Protein AF-A0A7K1GLD9-F1 (afdb_monomer_lite)

pLDDT: mean 85.06, std 12.71, range [48.56, 97.94]

Structure (mmCIF, N/CA/C/O backbone):
data_AF-A0A7K1GLD9-F1
#
_entry.id   AF-A0A7K1GLD9-F1
#
loop_
_atom_site.group_PDB
_atom_site.id
_atom_site.type_symbol
_atom_site.label_atom_id
_atom_site.label_alt_id
_atom_site.label_comp_id
_atom_site.label_asym_id
_atom_site.label_entity_id
_atom_site.label_seq_id
_atom_site.pdbx_PDB_ins_code
_atom_site.Cartn_x
_atom_site.Cartn_y
_atom_site.Cartn_z
_atom_site.occupancy
_atom_site.B_iso_or_equiv
_atom_site.auth_seq_id
_atom_site.auth_comp_id
_atom_site.auth_asym_id
_atom_site.auth_atom_id
_atom_site.pdbx_PDB_model_num
ATOM 1 N N . MET A 1 1 ? -8.305 16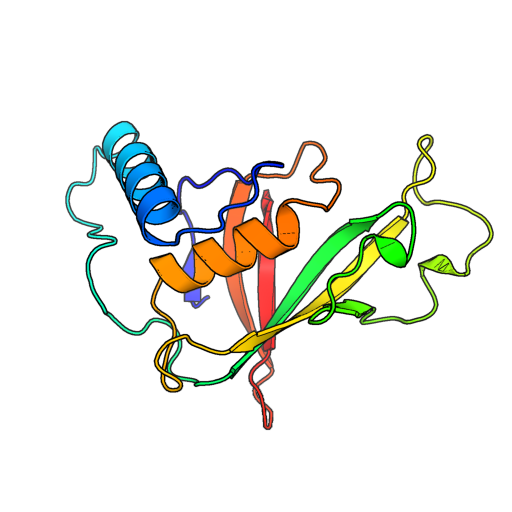.137 1.655 1.00 58.22 1 MET A N 1
ATOM 2 C CA . MET A 1 1 ? -7.274 15.416 2.436 1.00 58.22 1 MET A CA 1
ATOM 3 C C . MET A 1 1 ? -7.983 14.548 3.465 1.00 58.22 1 MET A C 1
ATOM 5 O O . MET A 1 1 ? -8.807 15.087 4.193 1.00 58.22 1 MET A O 1
ATOM 9 N N . VAL A 1 2 ? -7.734 13.235 3.465 1.00 70.81 2 VAL A N 1
ATOM 10 C CA . VAL A 1 2 ? -8.364 12.263 4.383 1.00 70.81 2 VAL A CA 1
ATOM 11 C C . VAL A 1 2 ? -7.483 12.008 5.600 1.00 70.81 2 VAL A C 1
ATOM 13 O O . VAL A 1 2 ? -7.975 11.985 6.723 1.00 70.81 2 VAL A O 1
ATOM 16 N N . CYS A 1 3 ? -6.174 11.860 5.389 1.00 74.25 3 CYS A N 1
ATOM 17 C CA . CYS A 1 3 ? -5.208 11.703 6.468 1.00 74.25 3 CYS A CA 1
ATOM 18 C C . CYS A 1 3 ? -3.852 12.303 6.078 1.00 74.25 3 CYS A C 1
ATOM 20 O O . CYS A 1 3 ? -3.506 12.297 4.897 1.00 74.25 3 CYS A O 1
ATOM 22 N N . SER A 1 4 ? -3.103 12.832 7.047 1.00 75.25 4 SER A N 1
ATOM 23 C CA . SER A 1 4 ? -1.762 13.392 6.842 1.00 75.25 4 SER A CA 1
ATOM 24 C C . SER A 1 4 ? -0.940 13.415 8.133 1.00 75.25 4 SER A C 1
ATOM 26 O O . SER A 1 4 ? -1.489 13.253 9.225 1.00 75.25 4 SER A O 1
ATOM 28 N N . ASN A 1 5 ? 0.371 13.654 8.004 1.00 68.62 5 ASN A N 1
ATOM 29 C CA . ASN A 1 5 ? 1.312 13.858 9.120 1.00 68.62 5 ASN A CA 1
ATOM 30 C C . ASN A 1 5 ? 1.442 12.670 10.085 1.00 68.62 5 ASN A C 1
ATOM 32 O O . ASN A 1 5 ? 1.667 12.845 11.286 1.00 68.62 5 ASN A O 1
ATOM 36 N N . LEU A 1 6 ? 1.314 11.457 9.560 1.00 77.06 6 LEU A N 1
ATOM 37 C CA . LEU A 1 6 ? 1.580 10.246 10.321 1.00 77.06 6 LEU A CA 1
ATOM 38 C C . LEU A 1 6 ? 3.076 9.948 10.265 1.00 77.06 6 LEU A C 1
ATOM 40 O O . LEU A 1 6 ? 3.635 9.938 9.169 1.00 77.06 6 LEU A O 1
ATOM 44 N N . PRO A 1 7 ? 3.744 9.693 11.402 1.00 76.88 7 PRO A N 1
ATOM 45 C CA . PRO A 1 7 ? 5.161 9.385 11.404 1.00 76.88 7 PRO A CA 1
ATOM 46 C C . PRO A 1 7 ? 5.385 7.928 10.988 1.00 76.88 7 PRO A C 1
ATOM 48 O O . PRO A 1 7 ? 5.821 7.101 11.782 1.00 76.88 7 PRO A O 1
ATOM 51 N N . TRP A 1 8 ? 5.016 7.575 9.762 1.00 88.38 8 TRP A N 1
ATOM 52 C CA . TRP A 1 8 ? 5.215 6.236 9.232 1.00 88.38 8 TRP A CA 1
ATOM 53 C C . TRP A 1 8 ? 6.199 6.274 8.075 1.00 88.38 8 TRP A C 1
ATOM 55 O O . TRP A 1 8 ? 6.019 7.028 7.120 1.00 88.38 8 TRP A O 1
ATOM 65 N N . VAL A 1 9 ? 7.229 5.440 8.180 1.00 89.94 9 VAL A N 1
ATOM 66 C CA . VAL A 1 9 ? 8.247 5.257 7.150 1.00 89.94 9 VAL A CA 1
ATOM 67 C C . VAL A 1 9 ? 8.013 3.894 6.511 1.00 89.94 9 VAL A C 1
ATOM 69 O O . VAL A 1 9 ? 7.987 2.866 7.194 1.00 89.94 9 VAL A O 1
ATOM 72 N N . PHE A 1 10 ? 7.800 3.888 5.201 1.00 91.75 10 PHE A N 1
ATOM 73 C CA . PHE A 1 10 ? 7.652 2.676 4.416 1.00 91.75 10 PHE A CA 1
ATOM 74 C C . PHE A 1 10 ? 8.977 1.922 4.329 1.00 91.75 10 PHE A C 1
ATOM 76 O O . PHE A 1 10 ? 10.066 2.493 4.376 1.00 91.75 10 PHE A O 1
ATOM 8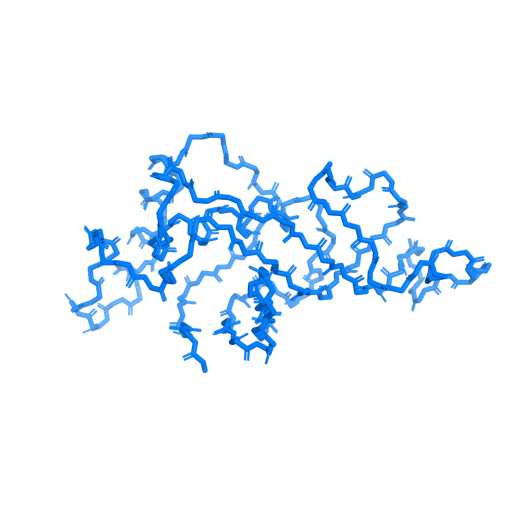3 N N . SER A 1 11 ? 8.884 0.600 4.236 1.00 92.00 11 SER A N 1
ATOM 84 C CA . SER A 1 11 ? 10.047 -0.277 4.228 1.00 92.00 11 SER A CA 1
ATOM 85 C C . SER A 1 11 ? 9.784 -1.491 3.351 1.00 92.00 11 SER A C 1
ATOM 87 O O . SER A 1 11 ? 8.636 -1.817 3.070 1.00 92.00 11 SER A O 1
ATOM 89 N N . LYS A 1 12 ? 10.842 -2.227 3.007 1.00 92.38 12 LYS A N 1
ATOM 90 C CA . LYS A 1 12 ? 10.736 -3.501 2.282 1.00 92.38 12 LYS A CA 1
ATOM 91 C C . LYS A 1 12 ? 10.146 -4.654 3.117 1.00 92.38 12 LYS A C 1
ATOM 93 O O . LYS A 1 12 ? 10.085 -5.791 2.657 1.00 92.38 12 LYS A O 1
ATOM 98 N N . LYS A 1 13 ? 9.765 -4.407 4.376 1.00 94.56 13 LYS A N 1
ATOM 99 C CA . LYS A 1 13 ? 9.185 -5.426 5.254 1.00 94.56 13 LYS A CA 1
ATOM 100 C C . LYS A 1 13 ? 7.731 -5.688 4.870 1.00 94.56 13 LYS A C 1
ATOM 102 O O . LYS A 1 13 ? 6.868 -4.847 5.077 1.00 94.56 13 LYS A O 1
ATOM 107 N N . LEU A 1 14 ? 7.451 -6.896 4.397 1.00 94.88 14 LEU A N 1
ATOM 108 C CA . LEU A 1 14 ? 6.084 -7.356 4.182 1.00 94.88 14 LEU A CA 1
ATOM 109 C C . LEU A 1 14 ? 5.443 -7.775 5.514 1.00 94.88 14 LEU A C 1
ATOM 111 O O . LEU A 1 14 ? 6.002 -8.600 6.244 1.00 94.88 14 LEU A O 1
ATOM 115 N N . TYR A 1 15 ? 4.252 -7.258 5.817 1.00 95.75 15 TYR A N 1
ATOM 116 C CA . TYR A 1 15 ? 3.480 -7.669 6.989 1.00 95.75 15 TYR A CA 1
ATOM 117 C C . TYR A 1 15 ? 2.347 -8.611 6.588 1.00 95.75 15 TYR A C 1
ATOM 119 O O . TYR A 1 15 ? 1.421 -8.225 5.883 1.00 95.75 15 TYR A O 1
ATOM 127 N N . VAL A 1 16 ? 2.388 -9.846 7.088 1.00 93.56 16 VAL A N 1
ATOM 128 C CA . VAL A 1 16 ? 1.318 -10.839 6.869 1.00 93.56 16 VAL A CA 1
ATOM 129 C C . VAL A 1 16 ? 0.241 -10.750 7.953 1.00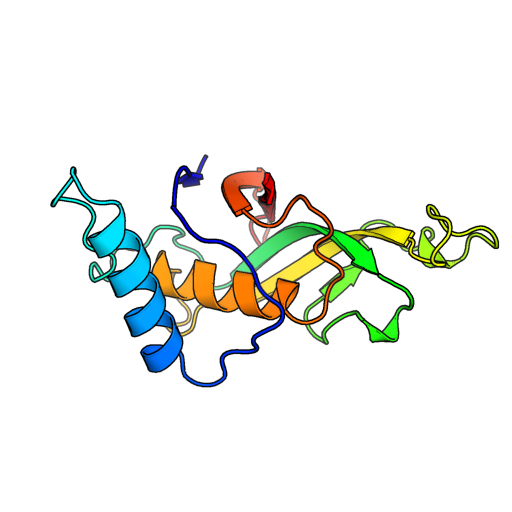 93.56 16 VAL A C 1
ATOM 131 O O . VAL A 1 16 ? -0.937 -10.947 7.676 1.00 93.56 16 VAL A O 1
ATOM 134 N N . ASP A 1 17 ? 0.641 -10.433 9.185 1.00 93.06 17 ASP A N 1
ATOM 135 C CA . ASP A 1 17 ? -0.259 -10.278 10.328 1.00 93.06 17 ASP A CA 1
ATOM 136 C C . ASP A 1 17 ? -0.520 -8.785 10.613 1.00 93.06 17 ASP A C 1
ATOM 138 O O . ASP A 1 17 ? 0.418 -8.066 10.989 1.00 93.06 17 ASP A O 1
ATOM 142 N N . PRO A 1 18 ? -1.776 -8.311 10.487 1.00 90.94 18 PRO A N 1
ATOM 143 C CA . PRO A 1 18 ? -2.145 -6.937 10.821 1.00 90.94 18 PRO A CA 1
ATOM 144 C C . PRO A 1 18 ? -1.806 -6.550 12.265 1.00 90.94 18 PRO A C 1
ATOM 146 O O . PRO A 1 18 ? -1.476 -5.394 12.525 1.00 90.94 18 PRO A O 1
ATOM 149 N N . SER A 1 19 ? -1.836 -7.500 13.205 1.00 90.00 19 SER A N 1
ATOM 150 C CA . SER A 1 19 ? -1.561 -7.237 14.627 1.00 90.00 19 SER A CA 1
ATOM 151 C C . SER A 1 19 ? -0.102 -6.833 14.851 1.00 90.00 19 SER A C 1
ATOM 153 O O . SER A 1 19 ? 0.192 -5.901 15.602 1.00 90.00 19 SER A O 1
ATOM 155 N N . THR A 1 20 ? 0.821 -7.501 14.155 1.00 93.25 20 THR A N 1
ATOM 156 C CA . THR A 1 20 ? 2.251 -7.178 14.165 1.00 93.25 20 THR A CA 1
ATOM 157 C C . THR A 1 20 ? 2.505 -5.778 13.610 1.00 93.25 20 THR A C 1
ATOM 159 O O . THR A 1 20 ? 3.209 -4.991 14.244 1.00 93.25 20 THR A O 1
ATOM 162 N N . PHE A 1 21 ? 1.893 -5.441 12.470 1.00 92.31 21 PHE A N 1
ATOM 163 C CA . PHE A 1 21 ? 1.978 -4.093 11.904 1.00 92.31 21 PHE A CA 1
ATOM 164 C C . PHE A 1 21 ? 1.441 -3.043 12.877 1.00 92.31 21 PHE A C 1
ATOM 166 O O . PHE A 1 21 ? 2.110 -2.049 13.148 1.00 92.31 21 PHE A O 1
ATOM 173 N N . HIS A 1 22 ? 0.262 -3.291 13.450 1.00 88.19 22 HIS A N 1
ATOM 174 C CA . HIS A 1 22 ? -0.380 -2.374 14.382 1.00 88.19 22 HIS A CA 1
ATOM 175 C C . HIS A 1 22 ? 0.503 -2.091 15.602 1.00 88.19 22 HIS A C 1
ATOM 177 O O . HIS A 1 22 ? 0.693 -0.933 15.960 1.00 88.19 22 HIS A O 1
ATOM 183 N N . SER A 1 23 ? 1.124 -3.121 16.188 1.00 88.19 23 SER A N 1
ATOM 184 C CA . SER A 1 23 ? 2.035 -2.944 17.326 1.00 88.19 23 SER A CA 1
ATOM 185 C C . SER A 1 23 ? 3.251 -2.070 16.989 1.00 88.19 23 SER A C 1
ATOM 187 O O . SER A 1 23 ? 3.728 -1.312 17.834 1.00 88.19 23 SER A O 1
ATOM 189 N N . GLU A 1 24 ? 3.787 -2.171 15.773 1.00 90.56 24 GLU A N 1
ATOM 190 C CA . GLU A 1 24 ? 4.923 -1.352 15.335 1.00 90.56 24 GLU A CA 1
ATOM 191 C C . GLU A 1 24 ? 4.511 0.073 14.992 1.00 90.56 24 GLU A C 1
ATOM 193 O O . GLU A 1 24 ? 5.202 1.018 15.382 1.00 90.56 24 GLU A O 1
ATOM 198 N N . LEU A 1 25 ? 3.354 0.228 14.351 1.00 86.69 25 LEU A N 1
ATOM 199 C CA . LEU A 1 25 ? 2.734 1.521 14.128 1.00 86.69 25 LEU A CA 1
ATOM 200 C C . LEU A 1 25 ? 2.540 2.240 15.470 1.00 86.69 25 LEU A C 1
ATOM 202 O O . LEU A 1 25 ? 3.063 3.332 15.655 1.00 86.69 25 LEU A O 1
ATOM 206 N N . GLU A 1 26 ? 1.910 1.604 16.459 1.00 83.44 26 GLU A N 1
ATOM 207 C CA . GLU A 1 26 ? 1.723 2.179 17.797 1.00 83.44 26 GLU A CA 1
ATOM 208 C C . GLU A 1 26 ? 3.037 2.619 18.453 1.00 83.44 26 GLU A C 1
ATOM 210 O O . GLU A 1 26 ? 3.118 3.731 18.980 1.00 83.44 26 GLU A O 1
ATOM 215 N N . LYS A 1 27 ? 4.087 1.790 18.392 1.00 84.62 27 LYS A N 1
ATOM 216 C CA . LYS A 1 27 ? 5.413 2.142 18.932 1.00 84.62 27 LYS A CA 1
ATOM 217 C C . LYS A 1 27 ? 6.004 3.370 18.245 1.00 84.62 27 LYS A C 1
ATOM 219 O O . LYS A 1 27 ? 6.582 4.217 18.925 1.00 84.62 27 LYS A O 1
ATOM 224 N N . CYS A 1 28 ? 5.855 3.475 16.925 1.00 80.31 28 CYS A N 1
ATOM 225 C CA . CYS A 1 28 ? 6.349 4.616 16.159 1.00 80.31 28 CYS A CA 1
ATOM 226 C C . CYS A 1 28 ? 5.635 5.917 16.554 1.00 80.31 28 CYS A C 1
ATOM 228 O O . CYS A 1 28 ? 6.256 6.963 16.719 1.00 80.31 28 CYS A O 1
ATOM 230 N N . TYR A 1 29 ? 4.329 5.854 16.805 1.00 77.69 29 TYR A N 1
ATOM 231 C CA . TYR A 1 29 ? 3.594 7.019 17.292 1.00 77.69 29 TYR A CA 1
ATOM 232 C C . TYR A 1 29 ? 3.978 7.384 18.720 1.00 77.69 29 TYR A C 1
ATOM 234 O O . TYR A 1 29 ? 4.181 8.560 19.015 1.00 77.69 29 TYR A O 1
ATOM 242 N N . GLN A 1 30 ? 4.120 6.398 19.607 1.00 76.69 30 GLN A N 1
ATOM 243 C CA . GLN A 1 30 ? 4.519 6.633 20.995 1.00 76.69 30 GLN A CA 1
ATOM 244 C C . GLN A 1 30 ? 5.913 7.264 21.109 1.00 76.69 30 GLN A C 1
ATOM 246 O O . GLN A 1 30 ? 6.133 8.067 22.014 1.00 76.69 30 GLN A O 1
ATOM 251 N N . SER A 1 31 ? 6.842 6.943 20.202 1.00 72.81 31 SER A N 1
ATOM 252 C CA . SER A 1 31 ? 8.204 7.493 20.226 1.00 72.81 31 SER A CA 1
ATOM 253 C C . SER A 1 31 ? 8.280 8.965 19.798 1.00 72.81 31 SER A C 1
ATOM 255 O O . SER A 1 31 ? 9.222 9.657 20.181 1.00 72.81 31 SER A O 1
ATOM 257 N N . ILE A 1 32 ? 7.282 9.459 19.057 1.00 69.06 32 ILE A N 1
ATOM 258 C CA . ILE A 1 32 ? 7.222 10.836 18.529 1.00 69.06 32 ILE A CA 1
ATOM 259 C C . ILE A 1 32 ? 6.170 11.679 19.276 1.00 69.06 32 ILE A C 1
ATOM 261 O O . ILE A 1 32 ? 6.147 12.909 19.186 1.00 69.06 32 ILE A O 1
ATOM 265 N N . ALA A 1 33 ? 5.313 11.039 20.075 1.00 57.78 33 ALA A N 1
ATOM 266 C CA . ALA A 1 33 ? 4.238 11.684 20.811 1.00 57.78 33 ALA A CA 1
ATOM 267 C C . ALA A 1 33 ? 4.728 12.553 21.988 1.00 57.78 33 ALA A C 1
ATOM 269 O O . ALA A 1 33 ? 4.740 12.140 23.146 1.00 57.78 33 ALA A O 1
ATOM 270 N N . THR A 1 34 ? 4.931 13.844 21.721 1.00 55.28 34 THR A N 1
ATOM 271 C CA . THR A 1 34 ? 4.505 14.912 22.649 1.00 55.28 34 THR A CA 1
ATOM 272 C C . THR A 1 34 ? 2.971 15.056 22.672 1.00 55.28 34 THR A C 1
ATOM 274 O O . THR A 1 34 ? 2.421 15.626 23.612 1.00 55.28 34 THR A O 1
ATOM 277 N N . ASN A 1 35 ? 2.262 14.507 21.673 1.00 51.38 35 ASN A N 1
ATOM 278 C CA . ASN A 1 35 ? 0.803 14.550 21.522 1.00 51.38 35 ASN A CA 1
ATOM 279 C C . ASN A 1 35 ? 0.150 13.192 21.838 1.00 51.38 35 ASN A C 1
ATOM 281 O O . ASN A 1 35 ? 0.060 12.315 20.986 1.00 51.38 35 ASN A O 1
ATOM 285 N N . LYS A 1 36 ? -0.366 13.040 23.063 1.00 52.06 36 LYS A N 1
ATOM 286 C CA . LYS A 1 36 ? -0.999 11.815 23.601 1.00 52.06 36 LYS A CA 1
ATOM 287 C C . LYS A 1 36 ? -2.398 11.475 23.042 1.00 52.06 36 LYS A C 1
ATOM 289 O O . LYS A 1 36 ? -3.048 10.586 23.578 1.00 52.06 36 LYS A O 1
ATOM 294 N N . ASN A 1 37 ? -2.889 12.188 22.027 1.00 48.56 37 ASN A N 1
ATOM 295 C CA . ASN A 1 37 ? -4.314 12.167 21.660 1.00 48.56 37 ASN A CA 1
ATOM 296 C C . ASN A 1 37 ? -4.651 11.420 20.361 1.00 48.56 37 ASN A C 1
ATOM 298 O O . ASN A 1 37 ? -5.834 11.272 20.064 1.00 48.56 37 ASN A O 1
ATOM 302 N N . LEU A 1 38 ? -3.668 10.950 19.585 1.00 50.41 38 LEU A N 1
ATOM 303 C CA . LEU A 1 38 ? -3.961 10.136 18.404 1.00 50.41 38 LEU A CA 1
ATOM 304 C C . LEU A 1 38 ? -3.954 8.654 18.790 1.00 50.41 38 LEU A C 1
ATOM 306 O O . LEU A 1 38 ? -2.917 7.996 18.778 1.00 50.41 38 LEU A O 1
ATOM 310 N N . SER A 1 39 ? -5.121 8.145 19.175 1.00 55.34 39 SER A N 1
ATOM 311 C CA . SER A 1 39 ? -5.308 6.711 19.376 1.00 55.34 39 SER A CA 1
ATOM 312 C C . SER A 1 39 ? -5.532 6.058 18.016 1.00 55.34 39 SER A C 1
ATOM 314 O O . SER A 1 39 ? -6.625 6.133 17.458 1.00 55.34 39 SER A O 1
ATOM 316 N N . LEU A 1 40 ? -4.501 5.397 17.488 1.00 58.53 40 LEU A N 1
ATOM 317 C CA . LEU A 1 40 ? -4.615 4.492 16.332 1.00 58.53 40 LEU A CA 1
ATOM 318 C C . LEU A 1 40 ? -5.593 3.333 16.574 1.00 58.53 40 LEU A C 1
ATOM 320 O O . LEU A 1 40 ? -5.956 2.626 15.641 1.00 58.53 40 LEU A O 1
ATOM 324 N N . THR A 1 41 ? -5.998 3.149 17.831 1.00 51.44 41 THR A N 1
ATOM 325 C CA . THR A 1 41 ? -6.936 2.136 18.314 1.00 51.44 41 THR A CA 1
ATOM 326 C C . THR A 1 41 ? -8.400 2.488 18.074 1.00 51.44 41 THR A C 1
ATOM 328 O O . THR A 1 41 ? -9.269 1.707 18.450 1.00 51.44 41 THR A O 1
ATOM 331 N N . ASN A 1 42 ? -8.718 3.677 17.559 1.00 57.22 42 ASN A N 1
ATOM 332 C CA . ASN A 1 42 ? -10.103 3.957 17.225 1.00 57.22 42 ASN A CA 1
ATOM 333 C C . ASN A 1 42 ? -10.435 3.219 15.928 1.00 57.22 42 ASN A C 1
ATOM 335 O O . ASN A 1 42 ? -9.931 3.586 14.868 1.00 57.22 42 ASN A O 1
ATOM 339 N N . ASP A 1 43 ? -11.381 2.279 16.006 1.00 67.62 43 ASP A N 1
ATOM 340 C CA . ASP A 1 43 ? -12.142 1.704 14.879 1.00 67.62 43 ASP A CA 1
ATOM 341 C C . ASP A 1 43 ? -12.945 2.768 14.095 1.00 67.62 43 ASP A C 1
ATOM 343 O O . ASP A 1 43 ? -13.942 2.480 13.432 1.00 67.62 43 ASP A O 1
ATOM 347 N N . GLN A 1 44 ? -12.544 4.034 14.200 1.00 82.38 44 GLN A N 1
ATOM 348 C CA . GLN A 1 44 ? -13.127 5.150 13.503 1.00 82.38 44 GLN A CA 1
ATOM 349 C C . GLN A 1 44 ? -12.864 4.975 12.013 1.00 82.38 44 GLN A C 1
ATOM 351 O O . GLN A 1 44 ? -11.723 4.984 11.544 1.00 82.38 44 GLN A O 1
ATOM 356 N N . ALA A 1 45 ? -13.962 4.864 11.278 1.00 90.06 45 ALA A N 1
ATOM 357 C CA . ALA A 1 45 ? -13.953 4.922 9.837 1.00 90.06 45 ALA A CA 1
ATOM 358 C C . ALA A 1 45 ? -13.348 6.252 9.366 1.00 90.06 45 ALA A C 1
ATOM 360 O O . ALA A 1 45 ? -13.821 7.331 9.738 1.00 90.06 45 ALA A O 1
ATOM 361 N N . ILE A 1 46 ? -12.306 6.168 8.541 1.00 90.50 46 ILE A N 1
ATOM 362 C CA . ILE A 1 46 ? -11.706 7.323 7.855 1.00 90.50 46 ILE A CA 1
ATOM 363 C C . ILE A 1 46 ? -12.146 7.395 6.391 1.00 90.50 46 ILE A C 1
ATOM 365 O O . ILE A 1 46 ? -12.163 8.476 5.807 1.00 90.50 46 ILE A O 1
ATOM 369 N N . ILE A 1 47 ? -12.540 6.256 5.813 1.00 93.19 47 ILE A N 1
ATOM 370 C CA . ILE A 1 47 ? -13.113 6.148 4.473 1.00 93.19 47 ILE A CA 1
ATOM 371 C C . ILE A 1 47 ? -14.311 5.202 4.553 1.00 93.19 47 ILE A C 1
ATOM 373 O O . ILE A 1 47 ? -14.138 4.017 4.823 1.00 93.19 47 ILE A O 1
ATOM 377 N N . ASN A 1 48 ? -15.519 5.726 4.331 1.00 94.50 48 ASN A N 1
ATOM 378 C CA . ASN A 1 48 ? -16.778 4.974 4.411 1.00 94.50 48 ASN A CA 1
ATOM 379 C C . ASN A 1 48 ? -17.135 4.308 3.074 1.00 94.50 48 ASN A C 1
ATOM 381 O O . ASN A 1 48 ? -18.218 4.538 2.540 1.00 94.50 48 ASN A O 1
ATOM 385 N N . TYR A 1 49 ? -16.201 3.530 2.531 1.00 95.75 49 TYR A N 1
ATOM 386 C CA . TYR A 1 49 ? -16.409 2.723 1.335 1.00 95.75 49 TYR A CA 1
ATOM 387 C C . TYR A 1 49 ? -15.827 1.321 1.550 1.00 95.75 49 TYR A C 1
ATOM 389 O O . TYR A 1 49 ? -14.769 1.196 2.175 1.00 95.75 49 TYR A O 1
ATOM 397 N N . PRO A 1 50 ? -16.496 0.271 1.041 1.00 96.62 50 PRO A N 1
ATOM 398 C CA . PRO A 1 50 ? -16.017 -1.104 1.149 1.00 96.62 50 PRO A CA 1
ATOM 399 C C . PRO A 1 50 ? -14.810 -1.373 0.246 1.00 96.62 50 PRO A C 1
ATOM 401 O O . PRO A 1 50 ? -14.039 -2.291 0.513 1.00 96.62 50 PRO A O 1
ATOM 404 N N . GLU A 1 51 ? -14.652 -0.576 -0.805 1.00 97.88 51 GLU A N 1
ATOM 405 C CA . GLU A 1 51 ? -13.610 -0.688 -1.810 1.00 97.88 51 GLU A CA 1
ATOM 406 C C . GLU A 1 51 ? -13.178 0.711 -2.242 1.00 97.88 51 GLU A C 1
ATOM 408 O O . GLU A 1 51 ? -14.001 1.630 -2.295 1.00 97.88 51 GLU A O 1
ATOM 413 N N . ILE A 1 52 ? -11.882 0.875 -2.489 1.00 97.50 52 ILE A N 1
ATOM 414 C CA . ILE A 1 52 ? -11.271 2.114 -2.966 1.00 97.50 52 ILE A CA 1
ATOM 415 C C . ILE A 1 52 ? -10.193 1.794 -3.996 1.00 97.50 52 ILE A C 1
ATOM 417 O O . ILE A 1 52 ? -9.600 0.715 -3.962 1.00 97.50 52 ILE A O 1
ATOM 421 N N . ILE A 1 53 ? -9.872 2.772 -4.833 1.00 97.50 53 ILE A N 1
ATOM 422 C CA . ILE A 1 53 ? -8.669 2.759 -5.663 1.00 97.50 53 ILE A CA 1
ATOM 423 C C . ILE A 1 53 ? -7.653 3.711 -5.033 1.00 97.50 53 ILE A C 1
ATOM 425 O O . ILE A 1 53 ? -7.990 4.841 -4.677 1.00 97.50 53 ILE A O 1
ATOM 429 N N . VAL A 1 54 ? -6.409 3.266 -4.879 1.00 96.56 54 VAL A N 1
ATOM 430 C CA . VAL A 1 54 ? -5.288 4.109 -4.449 1.00 96.56 54 VAL A CA 1
ATOM 431 C C . VAL A 1 54 ? -4.328 4.291 -5.613 1.00 96.56 54 VAL A C 1
ATOM 433 O O . VAL A 1 54 ? -3.792 3.310 -6.112 1.00 96.5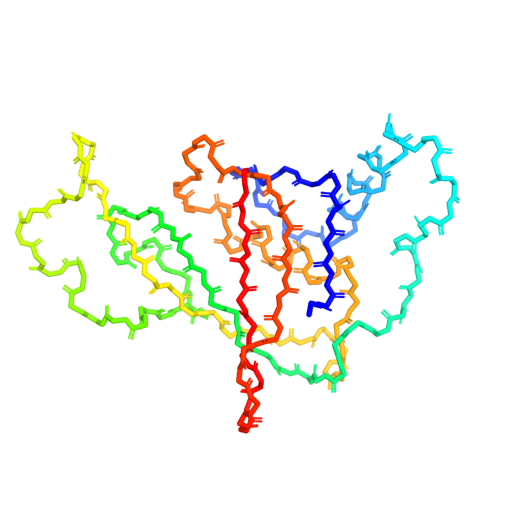6 54 VAL A O 1
ATOM 436 N N . GLN A 1 55 ? -4.097 5.537 -6.013 1.00 95.25 55 GLN A N 1
ATOM 437 C CA . GLN A 1 55 ? -3.139 5.919 -7.046 1.00 95.25 55 GLN A CA 1
ATOM 438 C C . GLN A 1 55 ? -1.865 6.481 -6.414 1.00 95.25 55 GLN A C 1
ATOM 440 O O . GLN A 1 55 ? -1.930 7.285 -5.477 1.00 95.25 55 GLN A O 1
ATOM 445 N N . TYR A 1 56 ? -0.711 6.036 -6.901 1.00 92.81 56 TYR A N 1
ATOM 446 C CA . TYR A 1 56 ? 0.604 6.455 -6.420 1.00 92.81 56 TYR A CA 1
ATOM 447 C C . TYR A 1 56 ? 1.671 6.269 -7.490 1.00 92.81 56 TYR A C 1
ATOM 449 O O . TYR A 1 56 ? 1.540 5.438 -8.383 1.00 92.81 56 TYR A O 1
ATOM 457 N N . GLN A 1 57 ? 2.756 7.022 -7.347 1.00 90.62 57 GLN A N 1
ATOM 458 C CA . GLN A 1 57 ? 3.952 6.847 -8.156 1.00 90.62 57 GLN A CA 1
ATOM 459 C C . GLN A 1 57 ? 4.947 5.939 -7.441 1.00 90.62 57 GLN A C 1
ATOM 461 O O . GLN A 1 57 ? 5.154 6.061 -6.228 1.00 90.62 57 GLN A O 1
ATOM 466 N N . ALA A 1 58 ? 5.565 5.027 -8.184 1.00 89.94 58 ALA A N 1
ATOM 467 C CA . ALA A 1 58 ? 6.597 4.150 -7.655 1.00 89.94 58 ALA A CA 1
ATOM 468 C C . ALA A 1 58 ? 7.610 3.766 -8.728 1.00 89.94 58 ALA A C 1
ATOM 470 O O . ALA A 1 58 ? 7.284 3.657 -9.906 1.00 89.94 58 ALA A O 1
ATOM 471 N N . TRP A 1 59 ? 8.835 3.502 -8.281 1.00 90.06 59 TRP A N 1
ATOM 472 C CA . TRP A 1 59 ? 9.881 2.968 -9.136 1.00 90.06 59 TRP A CA 1
ATOM 473 C C . TRP A 1 59 ? 9.763 1.445 -9.211 1.00 90.06 59 TRP A C 1
ATOM 475 O O . TRP A 1 59 ? 9.754 0.764 -8.174 1.00 90.06 59 TRP A O 1
ATOM 485 N N . ILE A 1 60 ? 9.700 0.916 -10.430 1.00 89.19 60 ILE A N 1
ATOM 486 C CA . ILE A 1 60 ? 9.673 -0.522 -10.722 1.00 89.19 60 ILE A CA 1
ATOM 487 C C . ILE A 1 60 ? 10.693 -0.866 -11.800 1.00 89.19 60 ILE A C 1
ATOM 489 O O . ILE A 1 60 ? 11.044 -0.033 -12.627 1.00 89.19 60 ILE A O 1
ATOM 493 N N . THR A 1 61 ? 11.192 -2.095 -11.786 1.00 87.56 61 THR A N 1
ATOM 494 C CA . THR A 1 61 ? 12.131 -2.579 -12.804 1.00 87.56 61 THR A CA 1
ATOM 495 C C . THR A 1 61 ? 11.385 -3.317 -13.909 1.00 87.56 61 THR A C 1
ATOM 497 O O . THR A 1 61 ? 11.787 -3.276 -15.068 1.00 87.56 61 THR A O 1
ATOM 500 N N . THR A 1 62 ? 10.299 -4.011 -13.560 1.00 87.31 62 THR A N 1
ATOM 501 C CA . THR A 1 62 ? 9.500 -4.796 -14.508 1.00 87.31 62 THR A CA 1
ATOM 502 C C . THR A 1 62 ? 8.026 -4.822 -14.109 1.00 87.31 62 THR A C 1
ATOM 504 O O . THR A 1 62 ? 7.680 -4.534 -12.964 1.00 87.31 62 THR A O 1
ATOM 507 N N . LEU A 1 63 ? 7.158 -5.266 -15.023 1.00 88.81 63 LEU A N 1
ATOM 508 C CA . LEU A 1 63 ? 5.747 -5.535 -14.719 1.00 88.81 63 LEU A CA 1
ATOM 509 C C . LEU A 1 63 ? 5.550 -6.593 -13.617 1.00 88.81 63 LEU A C 1
ATOM 511 O O . LEU A 1 63 ? 4.520 -6.572 -12.952 1.00 88.81 63 LEU A O 1
ATOM 515 N N . ASP A 1 64 ? 6.526 -7.477 -13.373 1.00 90.00 64 ASP A N 1
ATOM 516 C CA . ASP A 1 64 ? 6.449 -8.482 -12.298 1.00 90.00 64 ASP A CA 1
ATOM 517 C C . ASP A 1 64 ? 6.519 -7.854 -10.891 1.00 90.00 64 ASP A C 1
ATOM 519 O O . ASP A 1 64 ? 6.205 -8.513 -9.896 1.00 90.00 64 ASP A O 1
ATOM 523 N N . ASP A 1 65 ? 6.905 -6.576 -10.786 1.00 90.69 65 ASP A N 1
ATOM 524 C CA . ASP A 1 65 ? 6.848 -5.830 -9.528 1.00 90.69 65 ASP A CA 1
ATOM 525 C C . ASP A 1 65 ? 5.412 -5.412 -9.163 1.00 90.69 65 ASP A C 1
ATOM 527 O O . ASP A 1 65 ? 5.164 -5.030 -8.012 1.00 90.69 65 ASP A O 1
ATOM 531 N N . LEU A 1 66 ? 4.458 -5.492 -10.099 1.00 92.94 66 LEU A N 1
ATOM 532 C CA . LEU A 1 66 ? 3.046 -5.220 -9.842 1.00 92.94 66 LEU A CA 1
ATOM 533 C C . LEU A 1 66 ? 2.395 -6.376 -9.073 1.00 92.94 66 LEU A C 1
ATOM 535 O O . LEU A 1 66 ? 2.564 -7.558 -9.376 1.00 92.94 66 LEU A O 1
ATOM 539 N N . LEU A 1 67 ? 1.633 -6.032 -8.042 1.00 95.25 67 LEU A N 1
ATOM 540 C CA . LEU A 1 67 ? 0.801 -6.976 -7.308 1.00 95.25 67 LEU A CA 1
ATOM 541 C C . LEU A 1 67 ? -0.475 -7.277 -8.098 1.00 95.25 67 LEU A C 1
ATOM 543 O O . LEU A 1 67 ? -0.928 -6.488 -8.910 1.00 95.25 67 LEU A O 1
ATOM 547 N N . ALA A 1 68 ? -1.137 -8.393 -7.793 1.00 95.69 68 ALA A N 1
ATOM 548 C CA . ALA A 1 68 ? -2.370 -8.785 -8.486 1.00 95.69 68 ALA A CA 1
ATOM 549 C C . ALA A 1 68 ? -3.549 -7.801 -8.320 1.00 95.69 68 ALA A C 1
ATOM 551 O O . ALA A 1 68 ? -4.556 -7.941 -9.005 1.00 95.69 68 ALA A O 1
ATOM 552 N N . CYS A 1 69 ? -3.462 -6.869 -7.369 1.00 96.00 69 CYS A N 1
ATOM 553 C CA . CYS A 1 69 ? -4.445 -5.806 -7.176 1.00 96.00 69 CYS A CA 1
ATOM 554 C C . CYS A 1 69 ? -4.001 -4.466 -7.777 1.00 96.00 69 CYS A C 1
ATOM 556 O O . CYS A 1 69 ? -4.649 -3.462 -7.494 1.00 96.00 69 CYS A O 1
ATOM 558 N N . GLU A 1 70 ? -2.882 -4.440 -8.501 1.00 95.75 70 GLU A N 1
ATOM 559 C CA . GLU A 1 70 ? -2.271 -3.255 -9.091 1.00 95.75 70 GLU A CA 1
ATOM 560 C C . GLU A 1 70 ? -2.311 -3.329 -10.618 1.00 95.75 70 GLU A C 1
ATOM 562 O O . GLU A 1 70 ? -2.070 -4.383 -11.201 1.00 95.75 70 GLU A O 1
ATOM 567 N N . ASP A 1 71 ? -2.536 -2.179 -11.242 1.00 93.25 71 ASP A N 1
ATOM 568 C CA . ASP A 1 71 ? -2.422 -1.965 -12.680 1.00 93.25 71 ASP A CA 1
ATOM 569 C C . ASP A 1 71 ? -1.685 -0.642 -12.931 1.00 93.25 71 ASP A C 1
ATOM 571 O O . ASP A 1 71 ? -1.732 0.275 -12.102 1.00 93.25 71 ASP A O 1
ATOM 575 N N . LEU A 1 72 ? -1.025 -0.521 -14.084 1.00 92.38 72 LEU A N 1
ATOM 576 C CA . LEU A 1 72 ? -0.512 0.770 -14.542 1.00 92.38 72 LEU A CA 1
ATOM 577 C C . LEU A 1 72 ? -1.679 1.686 -14.908 1.00 92.38 72 LEU A C 1
ATOM 579 O O . LEU A 1 72 ? -2.635 1.250 -15.555 1.00 92.38 72 LEU A O 1
ATOM 583 N N . LEU A 1 73 ? -1.594 2.951 -14.498 1.00 87.38 73 LEU A N 1
ATOM 584 C CA . LEU A 1 73 ? -2.565 3.962 -14.901 1.00 87.38 73 LEU A CA 1
ATOM 585 C C . LEU A 1 73 ? -2.361 4.352 -16.369 1.00 87.38 73 LEU A C 1
ATOM 587 O O . LEU A 1 73 ? -3.343 4.498 -17.098 1.00 87.38 73 LEU A O 1
ATOM 591 N N . ASP A 1 74 ? -1.099 4.441 -16.797 1.00 75.06 74 ASP A N 1
ATOM 592 C CA . ASP A 1 74 ? -0.712 4.591 -18.195 1.00 75.06 74 ASP A CA 1
ATOM 593 C C . ASP A 1 74 ? 0.073 3.350 -18.646 1.00 75.06 74 ASP A C 1
ATOM 595 O O . ASP A 1 74 ? 1.187 3.073 -18.203 1.00 75.06 74 ASP A O 1
ATOM 599 N N . GLY A 1 75 ? -0.563 2.516 -19.470 1.00 61.16 75 GLY A N 1
ATOM 600 C CA . GLY A 1 75 ? -0.055 1.192 -19.845 1.00 61.16 75 GLY A CA 1
ATOM 601 C C . GLY A 1 75 ? 1.179 1.207 -20.756 1.00 61.16 75 GLY A C 1
ATOM 602 O O . GLY A 1 75 ? 1.652 0.131 -21.127 1.00 61.16 75 GLY A O 1
ATOM 603 N N . GLU A 1 76 ? 1.674 2.389 -21.136 1.00 57.12 76 GLU A N 1
ATOM 604 C CA . GLU A 1 76 ? 2.802 2.573 -22.056 1.00 57.12 76 GLU A CA 1
ATOM 605 C C . GLU A 1 76 ? 4.162 2.754 -21.340 1.00 57.12 76 GLU A C 1
ATOM 607 O O . GLU A 1 76 ? 5.190 2.440 -21.945 1.00 57.12 76 GLU A O 1
ATOM 612 N N . ASP A 1 77 ? 4.193 3.112 -20.045 1.00 58.62 77 ASP A N 1
ATOM 613 C CA . ASP A 1 77 ? 5.416 3.581 -19.351 1.00 58.62 77 ASP A CA 1
ATOM 614 C C . ASP A 1 77 ? 6.574 2.558 -19.268 1.00 58.62 77 ASP A C 1
ATOM 616 O O . ASP A 1 77 ? 7.736 2.943 -19.201 1.00 58.62 77 ASP A O 1
ATOM 620 N N . ILE A 1 78 ? 6.309 1.244 -19.287 1.00 63.38 78 ILE A N 1
ATOM 621 C CA . ILE A 1 78 ? 7.366 0.197 -19.212 1.00 63.38 78 ILE A CA 1
ATOM 622 C C . ILE A 1 78 ? 7.681 -0.398 -20.596 1.00 63.38 78 ILE A C 1
ATOM 624 O O . ILE A 1 78 ? 8.426 -1.369 -20.729 1.00 63.38 78 ILE A O 1
ATOM 628 N N . THR A 1 79 ? 7.067 0.133 -21.655 1.00 58.19 79 THR A N 1
ATOM 629 C CA . THR A 1 79 ? 7.348 -0.292 -23.036 1.00 58.19 79 THR A CA 1
ATOM 630 C C . THR A 1 79 ? 8.348 0.612 -23.745 1.00 58.19 79 THR A C 1
ATOM 632 O O . THR A 1 79 ? 8.821 0.253 -24.826 1.00 58.19 79 THR A O 1
ATOM 635 N N . GLU A 1 80 ? 8.697 1.749 -23.140 1.00 59.03 80 GLU A N 1
ATOM 636 C CA . GLU A 1 80 ? 9.761 2.617 -23.627 1.00 59.03 80 GLU A CA 1
ATOM 637 C C . GLU A 1 80 ? 11.111 1.891 -23.482 1.00 59.03 80 GLU A C 1
ATOM 639 O O . GLU A 1 80 ? 11.423 1.328 -22.436 1.00 59.03 80 GLU A O 1
ATOM 644 N N . GLU A 1 81 ? 11.911 1.840 -24.554 1.00 62.06 81 GLU A N 1
ATOM 645 C CA . GLU A 1 81 ? 13.201 1.120 -24.579 1.00 62.06 81 GLU A CA 1
ATOM 646 C C . GLU A 1 81 ? 14.257 1.721 -23.622 1.00 62.06 81 GLU A C 1
ATOM 648 O O . GLU A 1 81 ? 15.343 1.152 -23.480 1.00 62.06 81 GLU A O 1
ATOM 653 N N . ASP A 1 82 ? 13.933 2.832 -22.951 1.00 72.69 82 ASP A N 1
ATOM 654 C CA . ASP A 1 82 ? 14.825 3.612 -22.105 1.00 72.69 82 ASP A CA 1
ATOM 655 C C . ASP A 1 82 ? 14.249 3.767 -20.678 1.00 72.69 82 ASP A C 1
ATOM 657 O O . ASP A 1 82 ? 13.234 4.435 -20.498 1.00 72.69 82 ASP A O 1
ATOM 661 N N . PRO A 1 83 ? 14.885 3.186 -19.646 1.00 80.06 83 PRO A N 1
ATOM 662 C CA . PRO A 1 83 ? 14.498 3.393 -18.251 1.00 80.06 83 PRO A CA 1
ATOM 663 C C . PRO A 1 83 ? 14.751 4.831 -17.777 1.00 80.06 83 PRO A C 1
ATOM 665 O O . PRO A 1 83 ? 15.688 5.495 -18.227 1.00 80.06 83 PRO A O 1
ATOM 668 N N . ASP A 1 84 ? 13.971 5.273 -16.789 1.00 80.81 84 ASP A N 1
ATOM 669 C CA . ASP A 1 84 ? 14.038 6.629 -16.225 1.00 80.81 84 ASP A CA 1
ATOM 670 C C . ASP A 1 84 ? 15.286 6.884 -15.360 1.00 80.81 84 ASP A C 1
ATOM 672 O O . ASP A 1 84 ? 15.638 8.040 -15.096 1.00 80.81 84 ASP A O 1
ATOM 676 N N . ASP A 1 85 ? 15.965 5.830 -14.889 1.00 82.19 85 ASP A N 1
ATOM 677 C CA . ASP A 1 85 ? 17.196 5.944 -14.102 1.00 82.19 85 ASP A CA 1
ATOM 678 C C . ASP A 1 85 ? 18.351 5.037 -14.567 1.00 82.19 85 ASP A C 1
ATOM 680 O O . ASP A 1 85 ? 18.208 4.097 -15.350 1.00 82.19 85 ASP A O 1
ATOM 684 N N . GLU A 1 86 ? 19.546 5.314 -14.032 1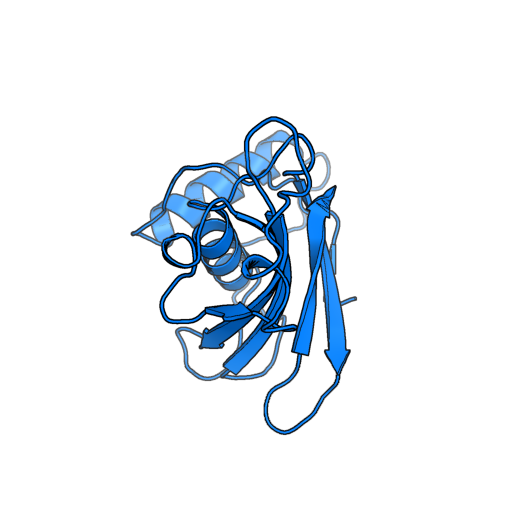.00 80.00 86 GLU A N 1
ATOM 685 C CA . GLU A 1 86 ? 20.773 4.559 -14.323 1.00 80.00 86 GLU A CA 1
ATOM 686 C C . GLU A 1 86 ? 20.763 3.111 -13.795 1.00 80.00 86 GLU A C 1
ATOM 688 O O . GLU A 1 86 ? 21.644 2.323 -14.145 1.00 80.00 86 GLU A O 1
ATOM 693 N N . ASN A 1 87 ? 19.775 2.753 -12.969 1.00 81.44 87 ASN A N 1
ATOM 694 C CA . ASN A 1 87 ? 19.595 1.414 -12.414 1.00 81.44 87 ASN A CA 1
ATOM 695 C C . ASN A 1 87 ? 18.585 0.577 -13.211 1.00 81.44 87 ASN A C 1
ATOM 697 O O . ASN A 1 87 ? 18.339 -0.574 -12.844 1.00 81.44 87 ASN A O 1
ATOM 701 N N . GLY A 1 88 ? 18.012 1.120 -14.288 1.00 84.56 88 GLY A N 1
ATOM 702 C CA . GLY A 1 88 ? 17.020 0.419 -15.093 1.00 84.56 88 GLY A CA 1
ATOM 703 C C . GLY A 1 88 ? 15.616 0.415 -14.486 1.00 84.56 88 GLY A C 1
ATOM 704 O O . GLY A 1 88 ? 14.863 -0.525 -14.731 1.00 84.56 88 GLY A O 1
ATOM 705 N N . CYS A 1 89 ? 15.283 1.398 -13.648 1.00 86.62 89 CYS A N 1
ATOM 706 C CA . CYS A 1 89 ? 13.955 1.556 -13.067 1.00 86.62 89 CYS A CA 1
ATOM 707 C C . CYS A 1 89 ? 13.128 2.579 -13.856 1.00 86.62 89 CYS A C 1
ATOM 709 O O . CYS A 1 89 ? 13.652 3.592 -14.310 1.00 86.62 89 CYS A O 1
ATOM 711 N N . TYR A 1 90 ? 11.828 2.324 -13.943 1.00 87.69 90 TYR A N 1
ATOM 712 C CA . TYR A 1 90 ? 10.811 3.206 -14.508 1.00 87.69 90 TYR A CA 1
ATOM 713 C C . TYR A 1 90 ? 10.010 3.820 -13.362 1.00 87.69 90 TYR A C 1
ATOM 715 O O . TYR A 1 90 ? 9.619 3.103 -12.431 1.00 87.69 90 TYR A O 1
ATOM 723 N N . LEU A 1 91 ? 9.783 5.129 -13.405 1.00 88.81 91 LEU A N 1
ATOM 724 C CA . LEU A 1 91 ? 8.892 5.828 -12.492 1.00 88.81 91 LEU A CA 1
ATOM 725 C C . LEU A 1 91 ? 7.497 5.848 -13.104 1.00 88.81 91 LEU A C 1
ATOM 727 O O . LEU A 1 91 ? 7.203 6.662 -13.968 1.00 88.81 91 LEU A O 1
ATOM 731 N N . VAL A 1 92 ? 6.626 4.978 -12.607 1.00 89.12 92 VAL A N 1
ATOM 732 C CA . VAL A 1 92 ? 5.293 4.792 -13.186 1.00 89.12 92 VAL A CA 1
ATOM 733 C C . VAL A 1 92 ? 4.194 5.264 -12.246 1.00 89.12 92 VAL A C 1
ATOM 735 O O . VAL A 1 92 ? 4.369 5.294 -11.021 1.00 89.12 92 VAL A O 1
ATOM 738 N N . GLU A 1 93 ? 3.026 5.552 -12.814 1.00 91.25 93 GLU A N 1
ATOM 739 C CA . GLU A 1 93 ? 1.783 5.726 -12.065 1.00 91.25 93 GLU A CA 1
ATOM 740 C C . GLU A 1 93 ? 1.035 4.394 -11.942 1.00 91.25 93 GLU A C 1
ATOM 742 O O . GLU A 1 93 ? 0.657 3.764 -12.929 1.00 91.25 93 GLU A O 1
ATOM 747 N N . ILE A 1 94 ? 0.811 3.960 -10.702 1.00 93.25 94 ILE A N 1
ATOM 748 C CA . ILE A 1 94 ? 0.142 2.702 -10.361 1.00 93.25 94 ILE A CA 1
ATOM 749 C C . ILE A 1 94 ? -1.194 3.024 -9.710 1.00 93.25 94 ILE A C 1
ATOM 751 O O . ILE A 1 94 ? -1.283 3.906 -8.853 1.00 93.25 94 ILE A O 1
ATOM 755 N N . GLN A 1 95 ? -2.223 2.257 -10.057 1.00 95.00 95 GLN A N 1
ATOM 756 C CA . GLN A 1 95 ? -3.465 2.202 -9.304 1.00 95.00 95 GLN A CA 1
ATOM 757 C C . GLN A 1 95 ? -3.633 0.836 -8.644 1.00 95.00 95 GLN A C 1
ATOM 759 O O . GLN A 1 95 ? -3.400 -0.194 -9.268 1.00 95.00 95 GLN A O 1
ATOM 764 N N . ALA A 1 96 ? -4.054 0.824 -7.382 1.00 96.75 96 ALA A N 1
ATOM 765 C CA . ALA A 1 96 ? -4.299 -0.389 -6.618 1.00 96.75 96 ALA A CA 1
ATOM 766 C C . ALA A 1 96 ? -5.729 -0.429 -6.082 1.00 96.75 96 ALA A C 1
ATOM 768 O O . ALA A 1 96 ? -6.159 0.497 -5.391 1.00 96.75 96 ALA A O 1
ATOM 769 N N . THR A 1 97 ? -6.444 -1.524 -6.329 1.00 97.50 97 THR A N 1
ATOM 770 C CA . THR A 1 97 ? -7.768 -1.745 -5.734 1.00 97.50 97 THR A CA 1
ATOM 771 C C . THR A 1 97 ? -7.614 -2.337 -4.337 1.00 97.50 97 THR A C 1
ATOM 773 O O . THR A 1 97 ? -7.040 -3.412 -4.153 1.00 97.50 97 THR A O 1
ATOM 776 N N . LEU A 1 98 ? -8.143 -1.643 -3.331 1.00 97.88 98 LEU A N 1
ATOM 777 C CA . LEU A 1 98 ? -8.138 -2.083 -1.943 1.00 97.88 98 LEU A CA 1
ATOM 778 C C . LEU A 1 98 ? -9.563 -2.328 -1.463 1.00 97.88 98 LEU A C 1
ATOM 780 O O . LEU A 1 98 ? -10.409 -1.443 -1.532 1.00 97.88 98 LEU A O 1
ATOM 784 N N . THR A 1 99 ? -9.792 -3.494 -0.864 1.00 97.94 99 THR A N 1
ATOM 785 C CA . THR A 1 99 ? -11.056 -3.838 -0.196 1.00 97.94 99 THR A CA 1
ATOM 786 C C . THR A 1 99 ? -10.888 -3.782 1.322 1.00 97.94 99 THR A C 1
ATOM 788 O O . THR A 1 99 ? -9.902 -4.308 1.856 1.00 97.94 99 THR A O 1
ATOM 791 N N . ALA A 1 100 ? -11.840 -3.168 2.023 1.00 96.56 100 ALA A N 1
ATOM 792 C CA . ALA A 1 100 ? -11.880 -3.100 3.479 1.00 96.56 100 ALA A CA 1
ATOM 793 C C . ALA A 1 100 ? -12.119 -4.491 4.086 1.00 96.56 100 ALA A C 1
ATOM 795 O O . ALA A 1 100 ? -12.954 -5.259 3.612 1.00 96.56 100 ALA A O 1
ATOM 796 N N . ALA A 1 101 ? -11.438 -4.816 5.181 1.00 94.94 101 ALA A N 1
ATOM 797 C CA . ALA A 1 101 ? -11.508 -6.113 5.846 1.00 94.94 101 ALA A CA 1
ATOM 798 C C . ALA A 1 101 ? -12.906 -6.399 6.411 1.00 94.94 101 ALA A C 1
ATOM 800 O O . ALA A 1 101 ? -13.346 -7.547 6.436 1.00 94.94 101 ALA A O 1
ATOM 801 N N . ASN A 1 102 ? -13.617 -5.353 6.839 1.00 94.94 102 ASN A N 1
ATOM 802 C CA . ASN A 1 102 ? -15.003 -5.437 7.300 1.00 94.94 102 ASN A CA 1
ATOM 803 C C . ASN A 1 102 ? -16.037 -5.274 6.167 1.00 94.94 102 ASN A C 1
ATOM 805 O O . ASN A 1 102 ? -17.234 -5.295 6.451 1.00 94.94 102 ASN A O 1
ATOM 809 N N . LEU A 1 103 ? -15.588 -5.095 4.916 1.00 96.88 103 LEU A N 1
ATOM 810 C CA . LEU A 1 103 ? -16.417 -4.844 3.731 1.00 96.88 103 LEU A CA 1
ATOM 811 C C . LEU A 1 103 ? -17.349 -3.627 3.865 1.00 96.88 103 LEU A C 1
ATOM 813 O O . LEU A 1 103 ? -18.441 -3.617 3.300 1.00 96.88 103 LEU A O 1
ATOM 817 N N . GLN A 1 104 ? -16.960 -2.617 4.647 1.00 95.38 104 GLN A N 1
ATOM 818 C CA . GLN A 1 104 ? -17.776 -1.422 4.885 1.00 95.38 104 GLN A CA 1
ATOM 819 C C . GLN A 1 104 ? -16.958 -0.133 4.875 1.00 95.38 104 GLN A C 1
ATOM 821 O O . GLN A 1 104 ? -17.382 0.849 4.270 1.00 95.38 104 GLN A O 1
ATOM 826 N N . TYR A 1 105 ? -15.824 -0.109 5.574 1.00 95.12 105 TYR A N 1
ATOM 827 C CA . TYR A 1 105 ? -15.024 1.097 5.746 1.00 95.12 105 TYR A CA 1
ATOM 828 C C . TYR A 1 105 ? -13.584 0.778 6.136 1.00 95.12 105 TYR A C 1
ATOM 830 O O . TYR A 1 105 ? -13.314 -0.226 6.790 1.00 95.12 105 TYR A O 1
ATOM 838 N N . PHE A 1 106 ? -12.676 1.701 5.834 1.00 94.31 106 PHE A N 1
ATOM 839 C CA . PHE A 1 106 ? -11.283 1.625 6.264 1.00 94.31 106 PHE A CA 1
ATOM 840 C C . PHE A 1 106 ? -11.069 2.374 7.575 1.00 94.31 106 PHE A C 1
ATOM 842 O O . PHE A 1 106 ? -11.521 3.513 7.741 1.00 94.31 106 PHE A O 1
ATOM 849 N N . THR A 1 107 ? -10.314 1.757 8.481 1.00 91.44 107 THR A N 1
ATOM 850 C CA . THR A 1 107 ? -9.652 2.454 9.594 1.00 91.44 107 THR A CA 1
ATOM 851 C C . THR A 1 107 ? -8.278 2.955 9.150 1.00 91.44 107 THR A C 1
ATOM 853 O O . THR A 1 107 ? -7.734 2.497 8.142 1.00 91.44 107 THR A O 1
ATOM 856 N N . ILE A 1 108 ? -7.673 3.876 9.907 1.00 87.88 108 ILE A N 1
ATOM 857 C CA . ILE A 1 108 ? -6.330 4.361 9.560 1.00 87.88 108 ILE A CA 1
ATOM 858 C C . ILE A 1 108 ? -5.264 3.263 9.638 1.00 87.88 108 ILE A C 1
ATOM 860 O O . ILE A 1 108 ? -4.392 3.192 8.774 1.00 87.88 108 ILE A O 1
ATOM 864 N N . GLY A 1 109 ? -5.348 2.390 10.645 1.00 89.38 109 GLY A N 1
ATOM 865 C CA . GLY A 1 109 ? -4.397 1.294 10.822 1.00 89.38 109 GLY A CA 1
ATOM 866 C C . GLY A 1 109 ? -4.464 0.293 9.672 1.00 89.38 109 GLY A C 1
ATOM 867 O O . GLY A 1 109 ? -3.430 -0.107 9.147 1.00 89.38 109 GLY A O 1
ATOM 868 N N . GLU A 1 110 ? -5.676 -0.060 9.240 1.00 92.44 110 GLU A N 1
ATOM 869 C CA . GLU A 1 110 ? -5.877 -0.951 8.100 1.00 92.44 110 GLU A CA 1
ATOM 870 C C . GLU A 1 110 ? -5.390 -0.333 6.786 1.00 92.44 110 GLU A C 1
ATOM 872 O O . GLU A 1 110 ? -4.694 -0.995 6.013 1.00 92.44 110 GLU A O 1
ATOM 877 N N . LEU A 1 111 ? -5.747 0.928 6.528 1.00 93.06 111 LEU A N 1
ATOM 878 C CA . LEU A 1 111 ? -5.351 1.616 5.305 1.00 93.06 111 LEU A CA 1
ATOM 879 C C . LEU A 1 111 ? -3.823 1.684 5.192 1.00 93.06 111 LEU A C 1
ATOM 881 O O . LEU A 1 111 ? -3.264 1.309 4.163 1.00 93.06 111 LEU A O 1
ATOM 885 N N . LEU A 1 112 ? -3.141 2.089 6.268 1.00 92.38 112 LEU A N 1
ATOM 886 C CA . LEU A 1 112 ? -1.680 2.128 6.298 1.00 92.38 112 LEU A CA 1
ATOM 887 C C . LEU A 1 112 ? -1.042 0.744 6.173 1.00 92.38 112 LEU A C 1
ATOM 889 O O . LEU A 1 112 ? 0.000 0.627 5.534 1.00 92.38 112 LEU A O 1
ATOM 893 N N . PHE A 1 113 ? -1.646 -0.292 6.759 1.00 94.19 113 PHE A N 1
ATOM 894 C CA . PHE A 1 113 ? -1.175 -1.671 6.617 1.00 94.19 113 PHE A CA 1
ATOM 895 C C . PHE A 1 113 ? -1.184 -2.108 5.150 1.00 94.19 113 PHE A C 1
ATOM 897 O O . PHE A 1 113 ? -0.171 -2.582 4.635 1.00 94.19 113 PHE A O 1
ATOM 904 N N . LYS A 1 114 ? -2.311 -1.899 4.459 1.00 95.94 114 LYS A N 1
ATOM 905 C CA . LYS A 1 114 ? -2.452 -2.253 3.042 1.00 95.94 114 LYS A CA 1
ATOM 906 C C . LYS A 1 114 ? -1.481 -1.454 2.179 1.00 95.94 114 LYS A C 1
ATOM 908 O O . LYS A 1 114 ? -0.743 -2.058 1.410 1.00 95.94 114 LYS A O 1
ATOM 913 N N . ILE A 1 115 ? -1.406 -0.135 2.372 1.00 95.25 115 ILE A N 1
ATOM 914 C CA . ILE A 1 115 ? -0.479 0.735 1.633 1.00 95.25 115 ILE A CA 1
ATOM 915 C C . ILE A 1 115 ? 0.983 0.336 1.874 1.00 95.25 115 ILE A C 1
ATOM 917 O O . ILE A 1 115 ? 1.757 0.269 0.925 1.00 95.25 115 ILE A O 1
ATOM 921 N N . HIS A 1 116 ? 1.378 0.021 3.112 1.00 95.31 116 HIS A N 1
ATOM 922 C CA . HIS A 1 116 ? 2.746 -0.430 3.380 1.00 95.31 116 HIS A CA 1
ATOM 923 C C . HIS A 1 116 ? 3.078 -1.696 2.593 1.00 95.31 116 HIS A C 1
ATOM 925 O O . HIS A 1 116 ? 4.163 -1.799 2.031 1.00 95.31 116 HIS A O 1
ATOM 931 N N . ASN A 1 117 ? 2.146 -2.645 2.528 1.00 96.00 117 ASN A N 1
ATOM 932 C CA . ASN A 1 117 ? 2.356 -3.873 1.777 1.00 96.00 117 ASN A CA 1
ATOM 933 C C . ASN A 1 117 ? 2.417 -3.632 0.259 1.00 96.00 117 ASN A C 1
ATOM 935 O O . ASN A 1 117 ? 3.288 -4.236 -0.366 1.00 96.00 117 ASN A O 1
ATOM 939 N N . LEU A 1 118 ? 1.597 -2.727 -0.304 1.00 95.12 118 LEU A N 1
ATOM 940 C CA . LEU A 1 118 ? 1.706 -2.305 -1.716 1.00 95.12 118 LEU A CA 1
ATOM 941 C C . LEU A 1 118 ? 3.116 -1.791 -2.035 1.00 95.12 118 LEU A C 1
ATOM 943 O O . LEU A 1 118 ? 3.723 -2.146 -3.039 1.00 95.12 118 LEU A O 1
ATOM 947 N N . LEU A 1 119 ? 3.664 -0.986 -1.126 1.00 93.75 119 LEU A N 1
ATOM 948 C CA . LEU A 1 119 ? 4.973 -0.357 -1.274 1.00 93.75 119 LEU A CA 1
ATOM 949 C C . LEU A 1 119 ? 6.148 -1.286 -0.913 1.00 93.75 119 LEU A C 1
ATOM 951 O O . LEU A 1 119 ? 7.287 -1.014 -1.284 1.00 93.75 119 LEU A O 1
ATOM 955 N N . SER A 1 120 ? 5.910 -2.403 -0.222 1.00 93.62 120 SER A N 1
ATOM 956 C CA . SER A 1 120 ? 6.982 -3.250 0.323 1.00 93.62 120 SER A CA 1
ATOM 957 C C . SER A 1 120 ? 7.849 -3.942 -0.734 1.00 93.62 120 SER A C 1
ATOM 959 O O . SER A 1 120 ? 9.011 -4.246 -0.460 1.00 93.62 120 SER A O 1
ATOM 961 N N . ASN A 1 121 ? 7.337 -4.171 -1.947 1.00 91.12 121 ASN A N 1
ATOM 962 C CA . ASN A 1 121 ? 8.127 -4.715 -3.054 1.00 91.12 121 ASN A CA 1
ATOM 963 C C . ASN A 1 121 ? 8.642 -3.634 -4.023 1.00 91.12 121 ASN A C 1
ATOM 965 O O . ASN A 1 121 ? 9.627 -3.879 -4.714 1.00 91.12 121 ASN A O 1
ATOM 969 N N . LYS A 1 122 ? 8.099 -2.412 -3.988 1.00 90.69 122 LYS A N 1
ATOM 970 C CA . LYS A 1 122 ? 8.471 -1.289 -4.870 1.00 90.69 122 LYS A CA 1
ATOM 971 C C . LYS A 1 122 ? 9.791 -0.642 -4.487 1.00 90.69 122 LYS A C 1
ATOM 973 O O . LYS A 1 122 ? 10.191 -0.702 -3.320 1.00 90.69 122 LYS A O 1
ATOM 978 N N . ASN A 1 123 ? 10.504 -0.041 -5.435 1.00 85.50 123 ASN A N 1
ATOM 979 C CA . ASN A 1 123 ? 11.678 0.753 -5.096 1.00 85.50 123 ASN A CA 1
ATOM 980 C C . ASN A 1 123 ? 11.224 2.110 -4.522 1.00 85.50 123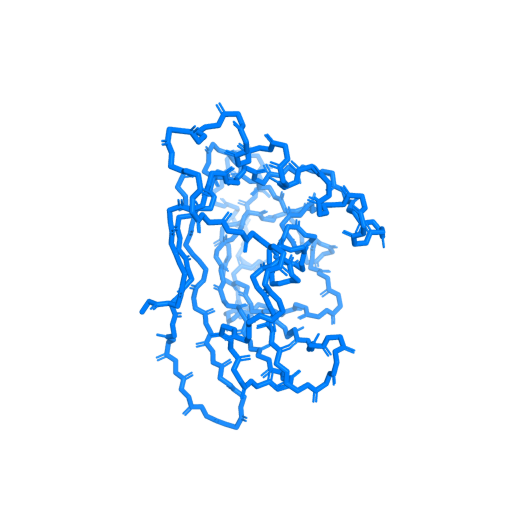 ASN A C 1
ATOM 982 O O . ASN A 1 123 ? 10.567 2.907 -5.184 1.00 85.50 123 ASN A O 1
ATOM 986 N N . LEU A 1 124 ? 11.519 2.322 -3.237 1.00 76.38 124 LEU A N 1
ATOM 987 C CA . LEU A 1 124 ? 11.043 3.472 -2.463 1.00 76.38 124 LEU A CA 1
ATOM 988 C C . LEU A 1 124 ? 11.963 4.691 -2.582 1.00 76.38 124 LEU A C 1
ATOM 990 O O . LEU A 1 124 ? 11.586 5.768 -2.131 1.00 76.38 124 LEU A O 1
ATOM 994 N N . ASN A 1 125 ? 13.161 4.528 -3.162 1.00 75.19 125 ASN A N 1
ATOM 995 C CA . ASN A 1 125 ? 14.206 5.554 -3.206 1.00 75.19 125 ASN A CA 1
ATOM 996 C C . ASN A 1 125 ? 14.371 6.274 -1.844 1.00 75.19 125 ASN A C 1
ATOM 998 O O . ASN A 1 125 ? 14.202 5.660 -0.786 1.00 75.19 125 ASN A O 1
ATOM 1002 N N . GLU A 1 126 ? 14.754 7.553 -1.845 1.00 72.19 126 GLU A N 1
ATOM 1003 C CA . GLU A 1 126 ? 14.876 8.365 -0.623 1.00 72.19 126 GLU A CA 1
ATOM 1004 C C . GLU A 1 126 ? 13.517 8.885 -0.107 1.00 72.19 126 GLU A C 1
ATOM 1006 O O . GLU A 1 126 ? 13.428 9.329 1.036 1.00 72.19 126 GLU A O 1
ATOM 1011 N N . VAL A 1 127 ? 12.458 8.796 -0.923 1.00 75.94 127 VAL A N 1
ATOM 1012 C CA . VAL A 1 127 ? 11.109 9.323 -0.647 1.00 75.94 127 VAL A CA 1
ATOM 1013 C C . VAL A 1 127 ? 10.211 8.188 -0.154 1.00 75.94 127 VAL A C 1
ATOM 1015 O O . VAL A 1 127 ? 9.425 7.603 -0.897 1.00 75.94 127 VAL A O 1
ATOM 1018 N N . ASN A 1 128 ? 10.347 7.841 1.123 1.00 82.38 128 ASN A N 1
ATOM 1019 C CA . ASN A 1 128 ? 9.678 6.680 1.713 1.00 82.38 128 ASN A CA 1
ATOM 1020 C C . ASN A 1 128 ? 8.816 7.014 2.935 1.00 82.38 128 ASN A C 1
ATOM 1022 O O . ASN A 1 128 ? 8.350 6.100 3.617 1.00 82.38 128 ASN A O 1
ATOM 1026 N N . THR A 1 129 ? 8.588 8.290 3.245 1.00 86.62 129 THR A N 1
ATOM 1027 C CA . THR A 1 129 ? 7.758 8.677 4.388 1.00 86.62 129 THR A CA 1
ATOM 1028 C C . THR A 1 129 ? 6.339 8.974 3.931 1.00 86.62 129 THR A C 1
ATOM 1030 O O . THR A 1 129 ? 6.124 9.685 2.953 1.00 86.62 129 THR A O 1
ATOM 1033 N N . PHE A 1 130 ? 5.343 8.467 4.659 1.00 86.75 130 PHE A N 1
ATOM 1034 C CA . PHE A 1 130 ? 3.954 8.842 4.418 1.00 86.75 130 PHE A CA 1
ATOM 1035 C C . PHE A 1 130 ? 3.765 10.347 4.649 1.00 86.75 130 PHE A C 1
ATOM 1037 O O . PHE A 1 130 ? 4.047 10.855 5.738 1.00 86.75 130 PHE A O 1
ATOM 1044 N N . ASP A 1 131 ? 3.238 11.058 3.653 1.00 87.38 131 ASP A N 1
ATOM 1045 C CA . ASP A 1 131 ? 2.858 12.458 3.817 1.00 87.38 131 ASP A CA 1
ATOM 1046 C C . ASP A 1 131 ? 1.349 12.602 4.002 1.00 87.38 131 ASP A C 1
ATOM 1048 O O . ASP A 1 131 ? 0.880 13.063 5.052 1.00 87.38 131 ASP A O 1
ATOM 1052 N N . SER A 1 132 ? 0.582 12.187 2.992 1.00 88.94 132 SER A N 1
ATOM 1053 C CA . SER A 1 132 ? -0.870 12.311 3.011 1.00 88.94 132 SER A CA 1
ATOM 1054 C C . SER A 1 132 ? -1.576 11.363 2.047 1.00 88.94 132 SER A C 1
ATOM 1056 O O . SER A 1 132 ? -1.004 10.888 1.071 1.00 88.94 132 SER A O 1
ATOM 1058 N N . ILE A 1 133 ? -2.863 11.135 2.308 1.00 91.31 133 ILE A N 1
ATOM 1059 C CA . ILE A 1 133 ? -3.795 10.548 1.346 1.00 91.31 133 ILE A CA 1
ATOM 1060 C C . ILE A 1 133 ? -4.968 11.505 1.118 1.00 91.31 133 ILE A C 1
ATOM 1062 O O . ILE A 1 133 ? -5.559 12.056 2.061 1.00 91.31 133 ILE A O 1
ATOM 1066 N N . SER A 1 134 ? -5.301 11.746 -0.145 1.00 92.25 134 SER A N 1
ATOM 1067 C CA . SER A 1 134 ? -6.306 12.725 -0.563 1.00 92.25 134 SER A CA 1
ATOM 1068 C C . SER A 1 134 ? -7.296 12.124 -1.542 1.00 92.25 134 SER A C 1
ATOM 1070 O O . SER A 1 134 ? -6.901 11.430 -2.465 1.00 92.25 134 SER A O 1
ATOM 1072 N N . LEU A 1 135 ? -8.580 12.427 -1.350 1.00 93.69 135 LEU A N 1
ATOM 1073 C CA . LEU A 1 135 ? -9.614 12.099 -2.325 1.00 93.69 135 LEU A CA 1
ATOM 1074 C C . LEU A 1 135 ? -9.317 12.815 -3.647 1.00 93.69 135 LEU A C 1
ATOM 1076 O O . LEU A 1 135 ? -9.130 14.034 -3.634 1.00 93.69 135 LEU A O 1
ATOM 1080 N N . GLY A 1 136 ? -9.269 12.047 -4.730 1.00 91.50 136 GLY A N 1
ATOM 1081 C CA . GLY A 1 136 ? -9.143 12.536 -6.094 1.00 91.50 136 GLY A CA 1
ATOM 1082 C C . GLY A 1 136 ? -10.506 12.674 -6.749 1.00 91.50 136 GLY A C 1
ATOM 1083 O O . GLY A 1 136 ? -11.077 13.763 -6.785 1.00 91.50 136 GLY A O 1
ATOM 1084 N N . GLU A 1 137 ? -11.039 11.545 -7.202 1.00 90.75 137 GLU A N 1
ATOM 1085 C CA . GLU A 1 137 ? -12.325 11.441 -7.886 1.00 90.75 137 GLU A CA 1
ATOM 1086 C C . GLU A 1 137 ? -13.273 10.499 -7.132 1.00 90.75 137 GLU A C 1
ATOM 1088 O O . GLU A 1 137 ? -12.849 9.588 -6.418 1.00 90.75 137 GLU A O 1
ATOM 1093 N N . VAL A 1 138 ? -14.575 10.747 -7.261 1.00 87.50 138 VAL A N 1
ATOM 1094 C CA . VAL A 1 138 ? -15.627 9.864 -6.752 1.00 87.50 138 VAL A CA 1
ATOM 1095 C C . VAL A 1 138 ? -16.454 9.411 -7.946 1.00 87.50 138 VAL A C 1
ATOM 1097 O O . VAL A 1 138 ? -17.256 10.195 -8.451 1.00 87.50 138 VAL A O 1
ATOM 1100 N N . ASP A 1 139 ? -16.255 8.165 -8.364 1.00 84.25 139 ASP A N 1
ATOM 1101 C CA . ASP A 1 139 ? -17.098 7.469 -9.341 1.00 84.25 139 ASP A CA 1
ATOM 1102 C C . ASP A 1 139 ? -17.823 6.291 -8.647 1.00 84.25 139 ASP A C 1
ATOM 1104 O O . ASP A 1 139 ? -18.213 6.419 -7.481 1.00 84.25 139 ASP A O 1
ATOM 1108 N N . GLU A 1 140 ? -17.995 5.139 -9.307 1.00 89.50 140 GLU A N 1
ATOM 1109 C CA . GLU A 1 140 ? -18.506 3.910 -8.681 1.00 89.50 140 GLU A CA 1
ATOM 1110 C C . GLU A 1 140 ? -17.599 3.422 -7.537 1.00 89.50 140 GLU A C 1
ATOM 1112 O O . GLU A 1 140 ? -18.094 3.003 -6.486 1.00 89.50 140 GLU A O 1
ATOM 1117 N N . ILE A 1 141 ? -16.277 3.533 -7.719 1.00 94.38 141 ILE A N 1
ATOM 1118 C CA . ILE A 1 141 ? -15.258 3.273 -6.697 1.00 94.38 141 ILE A CA 1
ATOM 1119 C C . ILE A 1 141 ? -14.443 4.561 -6.505 1.00 94.38 141 ILE A C 1
ATOM 1121 O O . ILE A 1 141 ? -13.898 5.089 -7.475 1.00 94.38 141 ILE A O 1
ATOM 1125 N N . PRO A 1 142 ? -14.343 5.110 -5.282 1.00 96.56 142 PRO A N 1
ATOM 1126 C CA . PRO A 1 142 ? -13.617 6.354 -5.053 1.00 96.56 142 PRO A CA 1
ATOM 1127 C C . PRO A 1 142 ? -12.104 6.166 -5.201 1.00 96.56 142 PRO A C 1
ATOM 1129 O O . PRO A 1 142 ? -11.523 5.193 -4.709 1.00 96.56 142 PRO A O 1
ATOM 1132 N N . ILE A 1 143 ? -11.470 7.158 -5.821 1.00 96.62 143 ILE A N 1
ATOM 1133 C CA . ILE A 1 143 ? -10.037 7.198 -6.099 1.00 96.62 143 ILE A CA 1
ATOM 1134 C C . ILE A 1 143 ? -9.345 8.107 -5.082 1.00 96.62 143 ILE A C 1
ATOM 1136 O O . ILE A 1 143 ? -9.761 9.243 -4.833 1.00 96.62 143 ILE A O 1
ATOM 1140 N N . TYR A 1 144 ? -8.251 7.618 -4.510 1.00 96.44 144 TYR A N 1
ATOM 1141 C CA . TYR A 1 144 ? -7.419 8.336 -3.557 1.00 96.44 144 TYR A CA 1
ATOM 1142 C C . TYR A 1 144 ? -5.977 8.426 -4.045 1.00 96.44 144 TYR A C 1
ATOM 1144 O O . TYR A 1 144 ? -5.368 7.416 -4.368 1.00 96.44 144 TYR A O 1
ATOM 1152 N N . TYR A 1 145 ? -5.399 9.623 -4.006 1.00 94.38 145 TYR A N 1
ATOM 1153 C CA . TYR A 1 145 ? -3.979 9.844 -4.272 1.00 94.38 145 TYR A CA 1
ATOM 1154 C C . TYR A 1 145 ? -3.167 9.689 -2.988 1.00 94.38 145 TYR A C 1
ATOM 1156 O O . TYR A 1 145 ? -3.456 10.359 -1.987 1.00 94.38 145 TYR A O 1
ATOM 1164 N N . LEU A 1 146 ? -2.160 8.820 -3.017 1.00 93.50 146 LEU A N 1
ATOM 1165 C CA . LEU A 1 146 ? -1.166 8.661 -1.960 1.00 93.50 146 LEU A CA 1
ATOM 1166 C C . LEU A 1 146 ? 0.067 9.513 -2.277 1.00 93.50 146 LEU A C 1
ATOM 1168 O O . LEU A 1 146 ? 0.682 9.368 -3.327 1.00 93.50 146 LEU A O 1
ATOM 1172 N N . ASN A 1 147 ? 0.448 10.362 -1.324 1.00 89.81 147 ASN A N 1
ATOM 1173 C CA . ASN A 1 147 ? 1.628 11.212 -1.405 1.00 89.81 147 ASN A CA 1
ATOM 1174 C C . ASN A 1 147 ? 2.674 10.759 -0.378 1.00 89.81 147 ASN A C 1
ATOM 1176 O O . ASN A 1 147 ? 2.367 10.604 0.813 1.00 89.81 147 ASN A O 1
ATOM 1180 N N . CYS A 1 148 ? 3.912 10.606 -0.842 1.00 86.19 148 CYS A N 1
ATOM 1181 C CA . CYS A 1 148 ? 5.086 10.292 -0.030 1.00 86.19 148 CYS A CA 1
ATOM 1182 C C . CYS A 1 148 ? 6.082 11.464 -0.066 1.00 86.19 148 CYS A C 1
ATOM 1184 O O . CYS A 1 148 ? 6.090 12.237 -1.024 1.00 86.19 148 CYS A O 1
ATOM 1186 N N . LYS A 1 149 ? 6.906 11.602 0.977 1.00 82.69 149 LYS A N 1
ATOM 1187 C CA . LYS A 1 149 ? 7.973 12.609 1.085 1.00 82.69 149 LYS A CA 1
ATOM 1188 C C . LYS A 1 149 ? 9.274 12.031 1.633 1.00 82.69 149 LYS A C 1
ATOM 1190 O O . LYS A 1 149 ? 9.232 10.924 2.225 1.00 82.69 149 LYS A O 1
#

Sequence (149 aa):
MVCSNLPWVFSKKLYVDPSTFHSELEKCYQSIATNKNLSLTNDQAIINYPEIIVQYQAWITTLDDLLACEDLLDGEDITEEDPDDENGCYLVEIQATLTAANLQYFTIGELLFKIHNLLSNKNLNEVNTFDSISLGEVDEIPIYYLNCK

Radius of gyration: 15.77 Å; chains: 1; bounding box: 39×26×48 Å

Secondary structure (DSSP, 8-state):
--EE----B--S---S-HHHHHHHHHHHHHHH-S-TT--TT----SB--SEEEEEEEEEESSGGGS-TTEEESSTTTTTSSS-SSTTS-EEEEEEEEEE-TTSS-B-HHHHHHHHHHHHTSSB-TT--BEEEEEEEEESSSEEEEEEE-

Foldseek 3Di:
DLDFDQFDFFELDQDPDLVVLVVVSVVSCVVVDPPPPDDLPPPDFSFFAQKAKEKEKFKDQDPVLADPQKDFPDNCQLVPPDAPDPVNITTTIMIGMDGDPVSTGDRPSRVVNVVSNNCNSTDCDPFGGWGDKAFDDDDVHTYIYTDTD

Organism: NCBI:txid270914